Protein AF-A0A7S2IAY6-F1 (afdb_monomer)

Sequence (165 aa):
IPRPEPDPGFLQRWIFGADLNHQFATNADLAFRAALAVGVCALCYYWPPLQWLTSQGWNMQYVVTLFAFTFWKDVGTTMKFVWCSLVGTLVPTGNCLFMFALYPDGVTELNQASATTFACCDFLAFAVFYATLNWPMLMRMFAMYLHSYFTMSFLDPTSTIHFAH

Secondary structure (DSSP, 8-state):
-PPPPPPPPHHHHHTS-TTT-HHHHHHHHHHHHHHHHHHHHHHHHH-GGGHHHHHTT--HHHHHHHHHHH--S-HHHHHHHHHHHHHHHHHHHHHHHHHHHH-TT-S-TTSHHHHHHHHHHHHHHHHHHHHHS---HHHHHHHHHHHHHHHHHHH-TT----S--

Structure (mmCIF, N/CA/C/O backbone):
data_AF-A0A7S2IAY6-F1
#
_entry.id   AF-A0A7S2IAY6-F1
#
loop_
_atom_site.group_PDB
_atom_site.id
_atom_site.type_symbol
_atom_site.label_atom_id
_atom_site.label_alt_id
_atom_site.label_comp_id
_atom_site.label_asym_id
_atom_site.label_entity_id
_atom_site.label_seq_id
_atom_site.pdbx_PDB_ins_code
_atom_site.Cartn_x
_atom_site.Cartn_y
_atom_site.Cartn_z
_atom_site.occupancy
_atom_site.B_iso_or_equiv
_atom_site.auth_seq_id
_atom_site.auth_comp_id
_atom_site.auth_asym_id
_atom_site.auth_atom_id
_atom_site.pdbx_PDB_model_num
ATOM 1 N N . ILE A 1 1 ? 2.857 -6.180 -36.543 1.00 51.78 1 ILE A N 1
ATOM 2 C CA . ILE A 1 1 ? 3.723 -5.025 -36.879 1.00 51.78 1 ILE A CA 1
ATOM 3 C C . ILE A 1 1 ? 4.494 -4.679 -35.610 1.00 51.78 1 ILE A C 1
ATOM 5 O O . ILE A 1 1 ? 3.828 -4.386 -34.621 1.00 51.78 1 ILE A O 1
ATOM 9 N N . PRO A 1 2 ? 5.830 -4.820 -35.570 1.00 50.00 2 PRO A N 1
ATOM 10 C CA . PRO A 1 2 ? 6.610 -4.392 -34.410 1.00 50.00 2 PRO A CA 1
ATOM 11 C C . PRO A 1 2 ? 6.444 -2.878 -34.228 1.00 50.00 2 PRO A C 1
ATOM 13 O O . PRO A 1 2 ? 6.472 -2.134 -35.209 1.00 50.00 2 PRO A O 1
ATOM 16 N N . ARG A 1 3 ? 6.187 -2.423 -32.995 1.00 58.50 3 ARG A N 1
ATOM 17 C CA . ARG A 1 3 ? 6.099 -0.985 -32.702 1.00 58.50 3 ARG A CA 1
ATOM 18 C C . ARG A 1 3 ? 7.474 -0.353 -32.954 1.00 58.50 3 ARG A C 1
ATOM 20 O O . ARG A 1 3 ? 8.457 -0.932 -32.499 1.00 58.50 3 ARG A O 1
ATOM 27 N N . PRO A 1 4 ? 7.556 0.801 -33.637 1.00 56.31 4 PRO A N 1
ATOM 28 C CA . PRO A 1 4 ? 8.806 1.544 -33.715 1.00 56.31 4 PRO A CA 1
ATOM 29 C C . PRO A 1 4 ? 9.231 1.944 -32.298 1.00 56.31 4 PRO A C 1
ATOM 31 O O . PRO A 1 4 ? 8.424 2.486 -31.538 1.00 56.31 4 PRO A O 1
ATOM 34 N N . GLU A 1 5 ? 10.470 1.626 -31.930 1.00 61.47 5 GLU A N 1
ATOM 35 C CA . GLU A 1 5 ? 11.041 2.062 -30.659 1.00 61.47 5 GLU A CA 1
ATOM 36 C C . GLU A 1 5 ? 11.331 3.570 -30.745 1.00 61.47 5 GLU A C 1
ATOM 38 O O . GLU A 1 5 ? 11.941 4.013 -31.719 1.00 61.47 5 GLU A O 1
ATOM 43 N N . PRO A 1 6 ? 10.848 4.382 -29.788 1.00 63.88 6 PRO A N 1
ATOM 44 C CA . PRO A 1 6 ? 11.108 5.815 -29.788 1.00 63.88 6 PRO A CA 1
ATOM 45 C C . PRO A 1 6 ? 12.600 6.082 -29.561 1.00 63.88 6 PRO A C 1
ATOM 47 O O . PRO A 1 6 ? 13.213 5.455 -28.697 1.00 63.88 6 PRO A O 1
ATOM 50 N N . ASP A 1 7 ? 13.166 7.030 -30.311 1.00 68.25 7 ASP A N 1
ATOM 51 C CA . ASP A 1 7 ? 14.565 7.432 -30.159 1.00 68.25 7 ASP A CA 1
ATOM 52 C C . ASP A 1 7 ? 14.862 7.860 -28.708 1.00 68.25 7 ASP A C 1
ATOM 54 O O . ASP A 1 7 ? 14.129 8.688 -28.150 1.00 68.25 7 ASP A O 1
ATOM 58 N N . PRO A 1 8 ? 15.934 7.338 -28.080 1.00 62.50 8 PRO A N 1
ATOM 59 C CA . PRO A 1 8 ? 16.252 7.670 -26.701 1.00 62.50 8 PRO A CA 1
ATOM 60 C C . PRO A 1 8 ? 16.629 9.150 -26.573 1.00 62.50 8 PRO A C 1
ATOM 62 O O . PRO A 1 8 ? 17.445 9.680 -27.333 1.00 62.50 8 PRO A O 1
ATOM 65 N N . GLY A 1 9 ? 16.033 9.817 -25.582 1.00 68.19 9 GLY A N 1
ATOM 66 C CA . GLY A 1 9 ? 16.245 11.242 -25.328 1.00 68.19 9 GLY A CA 1
ATOM 67 C C . GLY A 1 9 ? 17.666 11.577 -24.855 1.00 68.19 9 GLY A C 1
ATOM 68 O O . GLY A 1 9 ? 18.453 10.704 -24.491 1.00 68.19 9 GLY A O 1
ATOM 69 N N . PHE A 1 10 ? 17.992 12.872 -24.799 1.00 68.12 10 PHE A N 1
ATOM 70 C CA . PHE A 1 10 ? 19.327 13.360 -24.416 1.00 68.12 10 PHE A CA 1
ATOM 71 C C . PHE A 1 10 ? 19.798 12.847 -23.040 1.00 68.12 10 PHE A C 1
ATOM 73 O O . PHE A 1 10 ? 20.907 12.329 -22.921 1.00 68.12 10 PHE A O 1
ATOM 80 N N . LEU A 1 11 ? 18.935 12.906 -22.015 1.00 63.69 11 LEU A N 1
ATOM 81 C CA . LEU A 1 11 ? 19.232 12.384 -20.669 1.00 63.69 11 LEU A CA 1
ATOM 82 C C . LEU A 1 11 ? 19.454 10.864 -20.670 1.00 63.69 11 LEU A C 1
ATOM 84 O O . LEU A 1 11 ? 20.315 10.347 -19.962 1.00 63.69 11 LEU A O 1
ATOM 88 N N . GLN A 1 12 ? 18.706 10.155 -21.509 1.00 61.81 12 GLN A N 1
ATOM 89 C CA . GLN A 1 12 ? 18.747 8.704 -21.626 1.00 61.81 12 GLN A CA 1
ATOM 90 C C . GLN A 1 12 ? 20.062 8.223 -22.257 1.00 61.81 12 GLN A C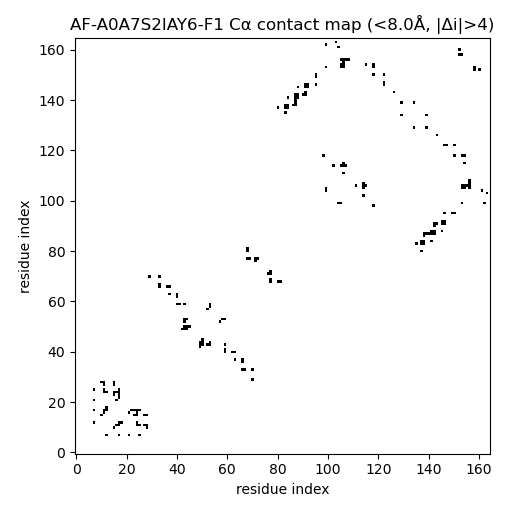 1
ATOM 92 O O . GLN A 1 12 ? 20.632 7.227 -21.811 1.00 61.81 12 GLN A O 1
ATOM 97 N N . ARG A 1 13 ? 20.578 8.963 -23.246 1.00 64.69 13 ARG A N 1
ATOM 98 C CA . ARG A 1 13 ? 21.877 8.694 -23.882 1.00 64.69 13 ARG A CA 1
ATOM 99 C C . ARG A 1 13 ? 23.057 9.065 -22.982 1.00 64.69 13 ARG A C 1
ATOM 101 O O . ARG A 1 13 ? 23.976 8.269 -22.845 1.00 64.69 13 ARG A O 1
ATOM 108 N N . TRP A 1 14 ? 23.024 10.238 -22.347 1.00 64.62 14 TRP A N 1
ATOM 1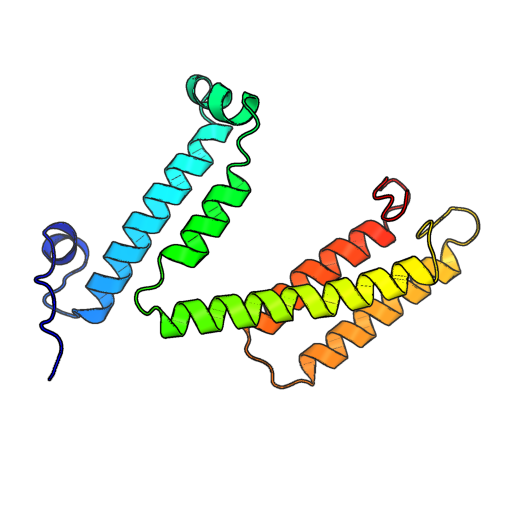09 C CA . TRP A 1 14 ? 24.207 10.787 -21.670 1.00 64.62 14 TRP A CA 1
ATOM 110 C C . TRP A 1 14 ? 24.371 10.339 -20.210 1.00 64.62 14 TRP A C 1
ATOM 112 O O . TRP A 1 14 ? 25.488 10.083 -19.775 1.00 64.62 14 TRP A O 1
ATOM 122 N N . ILE A 1 15 ? 23.275 10.223 -19.448 1.00 69.88 15 ILE A N 1
ATOM 123 C CA . ILE A 1 15 ? 23.323 9.883 -18.012 1.00 69.88 15 ILE A CA 1
ATOM 124 C C . ILE A 1 15 ? 23.098 8.388 -17.783 1.00 69.88 15 ILE A C 1
ATOM 126 O O . ILE A 1 15 ? 23.770 7.782 -16.952 1.00 69.88 15 ILE A O 1
ATOM 130 N N . PHE A 1 16 ? 22.159 7.783 -18.514 1.00 71.19 16 PHE A N 1
ATOM 131 C CA . PHE A 1 16 ? 21.744 6.397 -18.274 1.00 71.19 16 PHE A CA 1
ATOM 132 C C . PHE A 1 16 ? 22.346 5.373 -19.243 1.00 71.19 16 PHE A C 1
ATOM 134 O O . PHE A 1 16 ? 22.042 4.187 -19.125 1.00 71.19 16 PHE A O 1
ATOM 141 N N . GLY A 1 17 ? 23.209 5.806 -20.169 1.00 66.88 17 GLY A N 1
ATOM 142 C CA . GLY A 1 17 ? 23.961 4.910 -21.049 1.00 66.88 17 GLY A CA 1
ATOM 143 C C . GLY A 1 17 ? 23.065 4.041 -21.932 1.00 66.88 17 GLY A C 1
ATOM 144 O O . GLY A 1 17 ? 23.204 2.816 -21.938 1.00 66.88 17 GLY A O 1
ATOM 145 N N . ALA A 1 18 ? 22.142 4.668 -22.673 1.00 61.94 18 ALA A N 1
ATOM 146 C CA . ALA A 1 18 ? 21.222 3.979 -23.589 1.00 61.94 18 ALA A CA 1
ATOM 147 C C . ALA A 1 18 ? 21.915 3.029 -24.581 1.00 61.94 18 ALA A C 1
ATOM 149 O O . ALA A 1 18 ? 21.304 2.041 -24.985 1.00 61.94 18 ALA A O 1
ATOM 150 N N . ASP A 1 19 ? 23.178 3.295 -24.918 1.00 67.12 19 ASP A N 1
ATOM 151 C CA . ASP A 1 19 ? 23.976 2.502 -25.858 1.00 67.12 19 ASP A CA 1
ATOM 152 C C . ASP A 1 19 ? 24.397 1.129 -25.298 1.00 67.12 19 ASP A C 1
ATOM 154 O O . ASP A 1 19 ? 24.692 0.215 -26.064 1.00 67.12 19 ASP A O 1
ATOM 158 N N . LEU A 1 20 ? 24.405 0.957 -23.969 1.00 70.69 20 LEU A N 1
ATOM 159 C CA . LEU A 1 20 ? 24.751 -0.310 -23.309 1.00 70.69 20 LEU A CA 1
ATOM 160 C C . LEU A 1 20 ? 23.512 -1.156 -22.998 1.00 70.69 20 LEU A C 1
ATOM 162 O O . LEU A 1 20 ? 23.546 -2.379 -23.131 1.00 70.69 20 LEU A O 1
ATOM 166 N N . ASN A 1 21 ? 22.416 -0.525 -22.560 1.00 74.81 21 ASN A N 1
ATOM 167 C CA . ASN A 1 21 ? 21.161 -1.221 -22.282 1.00 74.81 21 ASN A CA 1
ATOM 168 C C . ASN A 1 21 ? 19.945 -0.292 -22.436 1.00 74.81 21 ASN A C 1
ATOM 170 O O . ASN A 1 21 ? 19.591 0.473 -21.532 1.00 74.81 21 ASN A O 1
ATOM 174 N N . HIS A 1 22 ? 19.259 -0.417 -23.573 1.00 71.69 22 HIS A N 1
ATOM 175 C CA . HIS A 1 22 ? 18.114 0.423 -23.923 1.00 71.69 22 HIS A CA 1
ATOM 176 C C . HIS A 1 22 ? 16.935 0.277 -22.941 1.00 71.69 22 HIS A C 1
ATOM 178 O O . HIS A 1 22 ? 16.313 1.271 -22.547 1.00 71.69 22 HIS A O 1
ATOM 184 N N . GLN A 1 23 ? 16.654 -0.945 -22.467 1.00 73.06 23 GLN A N 1
ATOM 185 C CA . GLN A 1 23 ? 15.567 -1.186 -21.509 1.00 73.06 23 GLN A CA 1
ATOM 186 C C . GLN A 1 23 ? 15.842 -0.511 -20.163 1.00 73.06 23 GLN A C 1
ATOM 188 O O . GLN A 1 23 ? 14.952 0.135 -19.601 1.00 73.06 23 GLN A O 1
ATOM 193 N N . PHE A 1 24 ? 17.080 -0.613 -19.671 1.00 75.25 24 PHE A N 1
ATOM 194 C CA . PHE A 1 24 ? 17.490 0.038 -18.429 1.00 75.25 24 PHE A CA 1
ATOM 195 C C . PHE A 1 24 ? 17.384 1.557 -18.541 1.00 75.25 24 PHE A C 1
ATOM 197 O O . PHE A 1 24 ? 16.720 2.178 -17.712 1.00 75.25 24 PHE A O 1
ATOM 204 N N . ALA A 1 25 ? 17.949 2.147 -19.596 1.00 74.56 25 ALA A N 1
ATOM 205 C CA . ALA A 1 25 ? 17.947 3.594 -19.764 1.00 74.56 25 ALA A CA 1
ATOM 206 C C . ALA A 1 25 ? 16.522 4.159 -19.858 1.00 74.56 25 ALA A C 1
ATOM 208 O O . ALA A 1 25 ? 16.210 5.182 -19.248 1.00 74.56 25 ALA A O 1
ATOM 209 N N . THR A 1 26 ? 15.616 3.446 -20.535 1.00 74.12 26 THR A N 1
ATOM 210 C CA . THR A 1 26 ? 14.208 3.857 -20.606 1.00 74.12 26 THR A CA 1
ATOM 211 C C . THR A 1 26 ? 13.527 3.755 -19.238 1.00 74.12 26 THR A C 1
ATOM 213 O O . THR A 1 26 ? 12.623 4.530 -18.931 1.00 74.12 26 THR A O 1
ATOM 216 N N . ASN A 1 27 ? 13.831 2.733 -18.431 1.00 73.94 27 ASN A N 1
ATOM 217 C CA . ASN A 1 27 ? 13.242 2.567 -17.092 1.00 73.94 27 ASN A CA 1
ATOM 218 C C . ASN A 1 27 ? 13.785 3.614 -16.110 1.00 73.94 27 ASN A C 1
ATOM 220 O O . ASN A 1 27 ? 13.023 4.139 -15.302 1.00 73.94 27 ASN A O 1
ATOM 224 N N . ALA A 1 28 ? 15.069 3.951 -16.225 1.00 76.19 28 ALA A N 1
ATOM 225 C CA . ALA A 1 28 ? 15.727 4.954 -15.404 1.00 76.19 28 ALA A CA 1
ATOM 226 C C . ALA A 1 28 ? 15.223 6.376 -15.701 1.00 76.19 28 ALA A C 1
ATOM 228 O O . ALA A 1 28 ? 14.915 7.107 -14.762 1.00 76.19 28 ALA A O 1
ATOM 229 N N . ASP A 1 29 ? 15.037 6.747 -16.976 1.00 79.38 29 ASP A N 1
ATOM 230 C CA . ASP A 1 29 ? 14.454 8.050 -17.344 1.00 79.38 29 ASP A CA 1
ATOM 231 C C . ASP A 1 29 ? 13.023 8.202 -16.805 1.00 79.38 29 ASP A C 1
ATOM 233 O O . ASP A 1 29 ? 12.670 9.224 -16.216 1.00 79.38 29 ASP A O 1
ATOM 237 N N . LEU A 1 30 ? 12.207 7.150 -16.924 1.00 75.88 30 LEU A N 1
ATOM 238 C CA . LEU A 1 30 ? 10.851 7.141 -16.377 1.00 75.88 30 LEU A CA 1
ATOM 239 C C . LEU A 1 30 ? 10.853 7.287 -14.846 1.00 75.88 30 LEU A C 1
ATOM 241 O O . LEU A 1 30 ? 10.110 8.108 -14.308 1.00 75.88 30 LEU A O 1
ATOM 245 N N . ALA A 1 31 ? 11.694 6.516 -14.152 1.00 78.50 31 ALA A N 1
ATOM 246 C CA . ALA A 1 31 ? 11.818 6.583 -12.699 1.00 78.50 31 ALA A CA 1
ATOM 247 C C . ALA A 1 31 ? 12.305 7.963 -12.235 1.00 78.50 31 ALA A C 1
ATOM 249 O O . ALA A 1 31 ? 11.800 8.489 -11.248 1.00 78.50 31 ALA A O 1
ATOM 250 N N . PHE A 1 32 ? 13.231 8.580 -12.971 1.00 81.94 32 PHE A N 1
ATOM 251 C CA . PHE A 1 32 ? 13.728 9.920 -12.678 1.00 81.94 32 PHE A CA 1
ATOM 252 C C . PHE A 1 32 ? 12.637 10.988 -12.836 1.00 81.94 32 PHE A C 1
ATOM 254 O O . PHE A 1 32 ? 12.460 11.822 -11.949 1.00 81.94 32 PHE A O 1
ATOM 261 N N . ARG A 1 33 ? 11.839 10.933 -13.911 1.00 81.75 33 ARG A N 1
ATOM 262 C CA . ARG A 1 33 ? 10.691 11.842 -14.094 1.00 81.75 33 ARG A CA 1
ATOM 263 C C . ARG A 1 33 ? 9.638 11.664 -13.002 1.00 81.75 33 ARG A C 1
ATOM 265 O O . ARG A 1 33 ? 9.124 12.657 -12.491 1.00 81.75 33 ARG A O 1
ATOM 272 N N . ALA A 1 34 ? 9.351 10.420 -12.619 1.00 78.50 34 ALA A N 1
ATOM 273 C CA . ALA A 1 34 ? 8.442 10.127 -11.518 1.00 78.50 34 ALA A CA 1
ATOM 274 C C . ALA A 1 34 ? 8.986 10.667 -10.184 1.00 78.50 34 ALA A C 1
ATOM 276 O O . ALA A 1 34 ? 8.256 11.322 -9.444 1.00 78.50 34 ALA A O 1
ATOM 277 N N . ALA A 1 35 ? 10.278 10.470 -9.906 1.00 80.88 35 ALA A N 1
ATOM 278 C CA . ALA A 1 35 ? 10.932 10.980 -8.704 1.00 80.88 35 ALA A CA 1
ATOM 279 C C . ALA A 1 35 ? 10.914 12.515 -8.639 1.00 80.88 35 ALA A C 1
ATOM 281 O O . ALA A 1 35 ? 10.659 13.071 -7.574 1.00 80.88 35 ALA A O 1
ATOM 282 N N . LEU A 1 36 ? 11.113 13.205 -9.768 1.00 84.38 36 LEU A N 1
ATOM 283 C CA . LEU A 1 36 ? 10.984 14.662 -9.833 1.00 84.38 36 LEU A CA 1
ATOM 284 C C . LEU A 1 36 ? 9.547 15.123 -9.565 1.00 84.38 36 LEU A C 1
ATOM 286 O O . LEU A 1 36 ? 9.349 16.031 -8.762 1.00 84.38 36 LEU A O 1
ATOM 290 N N . ALA A 1 37 ? 8.546 14.489 -10.182 1.00 81.62 37 ALA A N 1
ATOM 291 C CA . ALA A 1 37 ? 7.141 14.837 -9.962 1.00 81.62 37 ALA A CA 1
ATOM 292 C C . ALA A 1 37 ? 6.737 14.659 -8.488 1.00 81.62 37 ALA A C 1
ATOM 294 O O . ALA A 1 37 ? 6.174 15.569 -7.880 1.00 81.62 37 ALA A O 1
ATOM 295 N N . VAL A 1 38 ? 7.099 13.522 -7.884 1.00 81.81 38 VAL A N 1
ATOM 296 C CA . VAL A 1 38 ? 6.831 13.242 -6.464 1.00 81.81 38 VAL A CA 1
ATOM 297 C C . VAL A 1 38 ? 7.637 14.168 -5.550 1.00 81.81 38 VAL A C 1
ATOM 299 O O . VAL A 1 38 ? 7.106 14.647 -4.549 1.00 81.81 38 VAL A O 1
ATOM 302 N N . GLY A 1 39 ? 8.886 14.475 -5.902 1.00 82.50 39 GLY A N 1
ATOM 303 C CA . GLY A 1 39 ? 9.735 15.413 -5.168 1.00 82.50 39 GLY A CA 1
ATOM 304 C C . GLY A 1 39 ? 9.149 16.825 -5.119 1.00 82.50 39 GLY A C 1
ATOM 305 O O . GLY A 1 39 ? 9.152 17.448 -4.060 1.00 82.50 39 GLY A O 1
ATOM 306 N N . VAL A 1 40 ? 8.569 17.307 -6.224 1.00 82.94 40 VAL A N 1
ATOM 307 C CA . VAL A 1 40 ? 7.857 18.597 -6.265 1.00 82.94 40 VAL A CA 1
ATOM 308 C C . VAL A 1 40 ? 6.604 18.564 -5.384 1.00 82.94 40 VAL A C 1
ATOM 310 O O . VAL A 1 40 ? 6.376 19.500 -4.621 1.00 82.94 40 VAL A O 1
ATOM 313 N N . CYS A 1 41 ? 5.828 17.476 -5.411 1.00 80.44 41 CYS A N 1
ATOM 314 C CA . CYS A 1 41 ? 4.677 17.321 -4.515 1.00 80.44 41 CYS A CA 1
ATOM 315 C C . CYS A 1 41 ? 5.085 17.285 -3.031 1.00 80.44 41 CYS A C 1
ATOM 317 O O . CYS A 1 41 ? 4.389 17.854 -2.191 1.00 80.44 41 CYS A O 1
ATOM 319 N N . ALA A 1 42 ? 6.213 16.652 -2.697 1.00 79.56 42 ALA A N 1
ATOM 320 C CA . ALA A 1 42 ? 6.745 16.618 -1.335 1.00 79.56 42 ALA A CA 1
ATOM 321 C C . ALA A 1 42 ? 7.268 17.994 -0.881 1.00 79.56 42 ALA A C 1
ATOM 323 O O . ALA A 1 42 ? 7.069 18.385 0.270 1.00 79.56 42 ALA A O 1
ATOM 324 N N . LEU A 1 43 ? 7.879 18.761 -1.790 1.00 83.50 43 LEU A N 1
ATOM 325 C CA . LEU A 1 43 ? 8.348 20.129 -1.541 1.00 83.50 43 LEU A CA 1
ATOM 326 C C . LEU A 1 43 ? 7.226 21.069 -1.076 1.00 83.50 43 LEU A C 1
ATOM 328 O O . LEU A 1 43 ? 7.495 21.960 -0.272 1.00 83.50 43 LEU A O 1
ATOM 332 N N . CYS A 1 44 ? 5.976 20.839 -1.494 1.00 80.38 44 CYS A N 1
ATOM 333 C CA . CYS A 1 44 ? 4.819 21.620 -1.044 1.00 80.38 44 CYS A CA 1
ATOM 334 C C . CYS A 1 44 ? 4.597 21.585 0.480 1.00 80.38 44 CYS A C 1
ATOM 336 O O . CYS A 1 44 ? 4.004 22.517 1.018 1.00 80.38 44 CYS A O 1
ATOM 338 N N . TYR A 1 45 ? 5.080 20.553 1.182 1.00 77.12 45 TYR A N 1
ATOM 339 C CA . TYR A 1 45 ? 4.973 20.465 2.644 1.00 77.12 45 TYR A CA 1
ATOM 340 C C . TYR A 1 45 ? 6.086 21.225 3.371 1.00 77.12 45 TYR A C 1
ATOM 342 O O . TYR A 1 45 ? 5.840 21.853 4.401 1.00 77.12 45 TYR A O 1
ATOM 350 N N . TYR A 1 46 ? 7.308 21.182 2.838 1.00 80.06 46 TYR A N 1
ATOM 351 C CA . TYR A 1 46 ? 8.491 21.726 3.510 1.00 80.06 46 TYR A CA 1
ATOM 352 C C . TYR A 1 46 ? 8.781 23.184 3.152 1.00 80.06 46 TYR A C 1
ATOM 354 O O . TYR A 1 46 ? 9.429 23.884 3.928 1.00 80.06 46 TYR A O 1
ATOM 362 N N . TRP A 1 47 ? 8.325 23.650 1.989 1.00 83.38 47 TRP A N 1
ATOM 363 C CA . TRP A 1 47 ? 8.673 24.966 1.470 1.00 83.38 47 TRP A CA 1
ATOM 364 C C . TRP A 1 47 ? 7.571 26.006 1.787 1.00 83.38 47 TRP A C 1
ATOM 366 O O . TRP A 1 47 ? 6.481 25.918 1.216 1.00 83.38 47 TRP A O 1
ATOM 376 N N . PRO A 1 48 ? 7.827 27.036 2.627 1.00 78.50 48 PRO A N 1
ATOM 377 C CA . PRO A 1 48 ? 6.787 27.933 3.153 1.00 78.50 48 PRO A CA 1
ATOM 378 C C . PRO A 1 48 ? 5.911 28.631 2.094 1.00 78.50 48 PRO A C 1
ATOM 380 O O . PRO A 1 48 ? 4.690 28.585 2.215 1.00 78.50 48 PRO A O 1
ATOM 383 N N . PRO A 1 49 ? 6.452 29.212 1.003 1.00 80.81 49 PRO A N 1
ATOM 384 C CA . PRO A 1 49 ? 5.611 29.814 -0.032 1.00 80.81 49 PRO A CA 1
ATOM 385 C C . PRO A 1 49 ? 4.864 28.820 -0.932 1.00 80.81 49 PRO A C 1
ATOM 387 O O . PRO A 1 49 ? 4.110 29.280 -1.779 1.00 80.81 49 PRO A O 1
ATOM 390 N N . LEU A 1 50 ? 5.025 27.499 -0.781 1.00 75.69 50 LEU A N 1
ATOM 391 C CA . LEU A 1 50 ? 4.178 26.501 -1.459 1.00 75.69 50 LEU A CA 1
ATOM 392 C C . LEU A 1 50 ? 3.119 25.885 -0.532 1.00 75.69 50 LEU A C 1
ATOM 394 O O . LEU A 1 50 ? 2.192 25.240 -1.019 1.00 75.69 50 LEU A O 1
ATOM 398 N N . GLN A 1 51 ? 3.180 26.139 0.778 1.00 75.62 51 GLN A N 1
ATOM 399 C CA . GLN A 1 51 ? 2.207 25.606 1.740 1.00 75.62 51 GLN A CA 1
ATOM 400 C C . GLN A 1 51 ? 0.782 26.134 1.513 1.00 75.62 51 GLN A C 1
ATOM 402 O O . GLN A 1 51 ? -0.187 25.512 1.951 1.00 75.62 51 GLN A O 1
ATOM 407 N N . TRP A 1 52 ? 0.620 27.229 0.765 1.00 80.50 52 TRP A N 1
ATOM 408 C CA . TRP A 1 52 ? -0.704 27.709 0.371 1.00 80.50 52 TRP A CA 1
ATOM 409 C C . TRP A 1 52 ? -1.472 26.695 -0.500 1.00 80.50 52 TRP A C 1
ATOM 411 O O . TRP A 1 52 ? -2.696 26.633 -0.426 1.00 80.50 52 TRP A O 1
ATOM 421 N N . LEU A 1 53 ? -0.776 25.853 -1.281 1.00 71.88 53 LEU A N 1
ATOM 422 C CA . LEU A 1 53 ? -1.417 24.776 -2.046 1.00 71.88 53 LEU A CA 1
ATOM 423 C C . LEU A 1 53 ? -2.033 23.737 -1.102 1.00 71.88 53 LEU A C 1
ATOM 425 O O . LEU A 1 53 ? -3.148 23.275 -1.322 1.00 71.88 53 LEU A O 1
ATOM 429 N N . THR A 1 54 ? -1.326 23.399 -0.021 1.00 70.31 54 THR A N 1
ATOM 430 C CA . THR A 1 54 ? -1.847 22.474 0.992 1.00 70.31 54 THR A CA 1
ATOM 431 C C . THR A 1 54 ? -2.975 23.096 1.819 1.00 70.31 54 THR A C 1
ATOM 433 O O . THR A 1 54 ? -3.923 22.395 2.166 1.00 70.31 54 THR A O 1
ATOM 436 N N . SER A 1 55 ? -2.944 24.411 2.074 1.00 70.06 55 SER A N 1
ATOM 437 C CA . SER A 1 55 ? -4.009 25.100 2.819 1.00 70.06 55 SER A CA 1
ATOM 438 C C . SER A 1 55 ? -5.295 25.306 2.009 1.00 70.06 55 SER A C 1
ATOM 440 O O . SER A 1 55 ? -6.364 25.441 2.595 1.00 70.06 55 SER A O 1
ATOM 442 N N . GLN A 1 56 ? -5.225 25.247 0.675 1.00 77.62 56 GLN A N 1
ATOM 443 C CA . GLN A 1 56 ? -6.387 25.223 -0.229 1.00 77.62 56 GLN A CA 1
ATOM 444 C C . GLN A 1 56 ? -7.126 23.867 -0.239 1.00 77.62 56 GLN A C 1
ATOM 446 O O . GLN A 1 56 ? -8.076 23.692 -0.999 1.00 77.62 56 GLN A O 1
ATOM 451 N N . GLY A 1 57 ? -6.700 22.890 0.572 1.00 68.50 57 GLY A N 1
ATOM 452 C CA . GLY A 1 57 ? -7.339 21.573 0.671 1.00 68.50 57 GLY A CA 1
ATOM 453 C C . GLY A 1 57 ? -6.847 20.550 -0.355 1.00 68.50 57 GLY A C 1
ATOM 454 O O . GLY A 1 57 ? -7.439 19.479 -0.488 1.00 68.50 57 GLY A O 1
ATOM 455 N N . TRP A 1 58 ? -5.761 20.836 -1.079 1.00 70.38 58 TRP A N 1
ATOM 456 C CA . TRP A 1 58 ? -5.182 19.870 -2.010 1.00 70.38 58 TRP A CA 1
ATOM 457 C C . TRP A 1 58 ? -4.396 18.808 -1.243 1.00 70.38 58 TRP A C 1
ATOM 459 O O . TRP A 1 58 ? -3.327 19.074 -0.688 1.00 70.38 58 TRP A O 1
ATOM 469 N N . ASN A 1 59 ? -4.912 17.578 -1.241 1.00 74.50 59 ASN A N 1
ATOM 470 C CA . ASN A 1 59 ? -4.227 16.447 -0.632 1.00 74.50 59 ASN A CA 1
ATOM 471 C C . ASN A 1 59 ? -3.109 15.934 -1.556 1.00 74.50 59 ASN A C 1
ATOM 473 O O . ASN A 1 59 ? -3.327 15.073 -2.410 1.00 74.50 59 ASN A O 1
ATOM 477 N N . MET A 1 60 ? -1.893 16.455 -1.373 1.00 74.06 60 MET A N 1
ATOM 478 C CA . MET A 1 60 ? -0.723 16.076 -2.176 1.00 74.06 60 MET A CA 1
ATOM 479 C C . MET A 1 60 ? -0.363 14.590 -2.057 1.00 74.06 60 MET A C 1
ATOM 481 O O . MET A 1 60 ? 0.195 14.033 -2.999 1.00 74.06 60 MET A O 1
ATOM 485 N N . GLN A 1 61 ? -0.734 13.913 -0.964 1.00 71.50 61 GLN A N 1
ATOM 486 C CA . GLN A 1 61 ? -0.541 12.462 -0.834 1.00 71.50 61 GLN A CA 1
ATOM 487 C C . GLN A 1 61 ? -1.367 11.693 -1.875 1.00 71.50 61 GLN A C 1
ATOM 489 O O . GLN A 1 61 ? -0.878 10.732 -2.466 1.00 71.50 61 GLN A O 1
ATOM 494 N N . TYR A 1 62 ? -2.589 12.154 -2.157 1.00 70.25 62 TYR A N 1
ATOM 495 C CA . TYR A 1 62 ? -3.451 11.569 -3.186 1.00 70.25 62 TYR A CA 1
ATOM 496 C C . TYR A 1 62 ? -2.929 11.838 -4.608 1.00 70.25 62 TYR A C 1
ATOM 498 O O . TYR A 1 62 ? -3.028 11.000 -5.501 1.00 70.25 62 TYR A O 1
ATOM 506 N N . VAL A 1 63 ? -2.310 12.999 -4.823 1.00 73.00 63 VAL A N 1
ATOM 507 C CA . VAL A 1 63 ? -1.674 13.331 -6.108 1.00 73.00 63 VAL A CA 1
ATOM 508 C C . VAL A 1 63 ? -0.472 12.415 -6.370 1.00 73.00 63 VAL A C 1
ATOM 510 O O . VAL A 1 63 ? -0.302 11.908 -7.478 1.00 73.00 63 VAL A O 1
ATOM 513 N N . VAL A 1 64 ? 0.335 12.138 -5.342 1.00 75.62 64 VAL A N 1
ATOM 514 C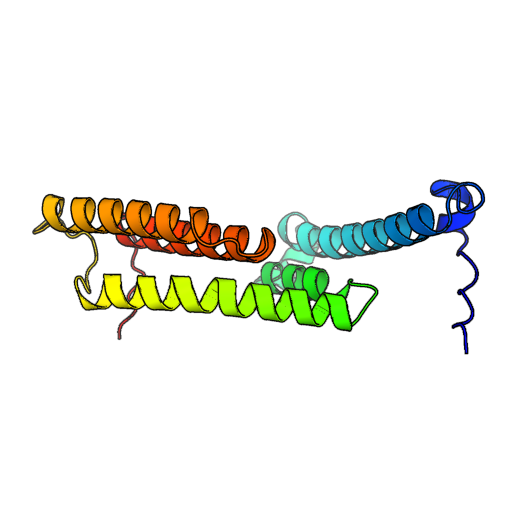 CA . VAL A 1 64 ? 1.486 11.226 -5.440 1.00 75.62 64 VAL A CA 1
ATOM 515 C C . VAL A 1 64 ? 1.051 9.795 -5.765 1.00 75.62 64 VAL A C 1
ATOM 517 O O . VAL A 1 64 ? 1.687 9.142 -6.595 1.00 75.62 64 VAL A O 1
ATOM 520 N N . THR A 1 65 ? -0.042 9.304 -5.175 1.00 68.56 65 THR A N 1
ATOM 521 C CA . THR A 1 65 ? -0.557 7.966 -5.506 1.00 68.56 65 THR A CA 1
ATOM 522 C C . THR A 1 65 ? -1.084 7.901 -6.939 1.00 68.56 65 THR A C 1
ATOM 524 O O . THR A 1 65 ? -0.767 6.947 -7.649 1.00 68.56 65 THR A O 1
ATOM 527 N N . LEU A 1 66 ? -1.791 8.930 -7.420 1.00 70.38 66 LEU A N 1
ATOM 528 C CA . LEU A 1 66 ? -2.194 9.034 -8.830 1.00 70.38 66 LEU A CA 1
ATOM 529 C C . LEU A 1 66 ? -0.993 9.012 -9.785 1.00 70.38 66 LEU A C 1
ATOM 531 O O . LEU A 1 66 ? -1.018 8.305 -10.796 1.00 70.38 66 LEU A O 1
ATOM 535 N N . PHE A 1 67 ? 0.080 9.731 -9.458 1.00 73.38 67 PHE A N 1
ATOM 536 C CA . PHE A 1 67 ? 1.322 9.671 -10.227 1.00 73.38 67 PHE A CA 1
ATOM 537 C C . PHE A 1 67 ? 1.910 8.253 -10.239 1.00 73.38 67 PHE A C 1
ATOM 539 O O . PHE A 1 67 ? 2.208 7.717 -11.306 1.00 73.38 67 PHE A O 1
ATOM 546 N N . ALA A 1 68 ? 1.992 7.588 -9.085 1.00 68.25 68 ALA A N 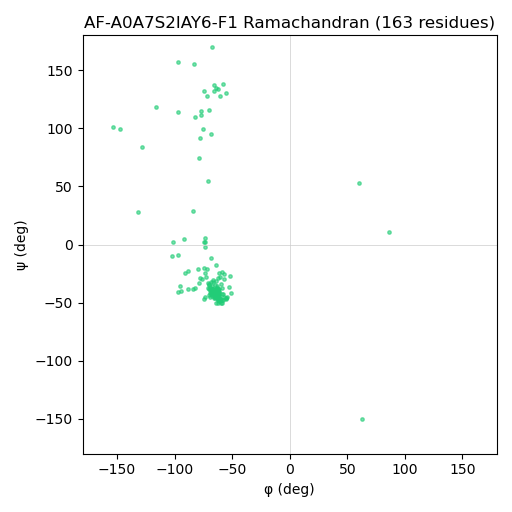1
ATOM 547 C CA . ALA A 1 68 ? 2.501 6.218 -8.997 1.00 68.25 68 ALA A CA 1
ATOM 548 C C . ALA A 1 68 ? 1.690 5.208 -9.839 1.00 68.25 68 ALA A C 1
ATOM 550 O O . ALA A 1 68 ? 2.266 4.275 -10.403 1.00 68.25 68 ALA A O 1
ATOM 551 N N . PHE A 1 69 ? 0.373 5.400 -9.974 1.00 63.44 69 PHE A N 1
ATOM 552 C CA . PHE A 1 69 ? -0.465 4.564 -10.841 1.00 63.44 69 PHE A CA 1
ATOM 553 C C . PHE A 1 69 ? -0.341 4.912 -12.330 1.00 63.44 69 PHE A C 1
ATOM 555 O O . PHE A 1 69 ? -0.498 4.031 -13.170 1.00 63.44 69 PHE A O 1
ATOM 562 N N . THR A 1 70 ? -0.041 6.161 -12.684 1.00 67.19 70 THR A N 1
ATOM 563 C CA . THR A 1 70 ? -0.030 6.619 -14.087 1.00 67.19 70 THR A CA 1
ATOM 564 C C . THR A 1 70 ? 1.310 6.430 -14.800 1.00 67.19 70 THR A C 1
ATOM 566 O O . THR A 1 70 ? 1.318 6.300 -16.021 1.00 67.19 70 THR A O 1
ATOM 569 N N . PHE A 1 71 ? 2.436 6.340 -14.083 1.00 66.62 71 PHE A N 1
ATOM 570 C CA . PHE A 1 71 ? 3.773 6.237 -14.696 1.00 66.62 71 PHE A CA 1
ATOM 571 C C . PHE A 1 71 ? 4.120 4.872 -15.329 1.00 66.62 71 PHE A C 1
ATOM 573 O O . PHE A 1 71 ? 5.219 4.704 -15.850 1.00 66.62 71 PHE A O 1
ATOM 580 N N . TRP A 1 72 ? 3.225 3.885 -15.336 1.00 62.91 72 TRP A N 1
ATOM 581 C CA . TRP A 1 72 ? 3.508 2.575 -15.934 1.00 62.91 72 TRP A CA 1
ATOM 582 C C . TRP A 1 72 ? 3.485 2.617 -17.471 1.00 62.91 72 TRP A C 1
ATOM 584 O O . TRP A 1 72 ? 2.546 3.121 -18.081 1.00 62.91 72 TRP A O 1
ATOM 594 N N . LYS A 1 73 ? 4.520 2.046 -18.105 1.00 60.28 73 LYS A N 1
ATOM 595 C CA . LYS A 1 73 ? 4.712 2.072 -19.572 1.00 60.28 73 LYS A CA 1
ATOM 596 C C . LYS A 1 73 ? 3.661 1.293 -20.353 1.00 60.28 73 LYS A C 1
ATOM 598 O O . LYS A 1 73 ? 3.361 1.648 -21.489 1.00 60.28 73 LYS A O 1
ATOM 603 N N . ASP A 1 74 ? 3.120 0.241 -19.747 1.00 67.94 74 ASP A N 1
ATOM 604 C CA . ASP A 1 74 ? 2.150 -0.643 -20.377 1.00 67.94 74 ASP A CA 1
ATOM 605 C C . ASP A 1 74 ? 0.810 -0.578 -19.658 1.00 67.94 74 ASP A C 1
ATOM 607 O O . ASP A 1 74 ? 0.691 -1.026 -18.518 1.00 67.94 74 ASP A O 1
ATOM 611 N N . VAL A 1 75 ? -0.226 -0.143 -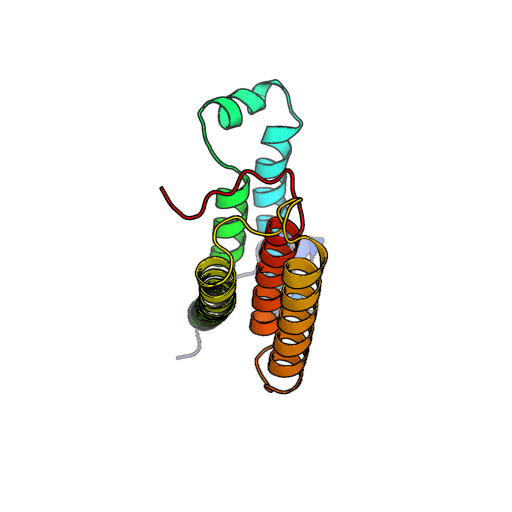20.379 1.00 66.25 75 VAL A N 1
ATOM 612 C CA . VAL A 1 75 ? -1.616 -0.083 -19.892 1.00 66.25 75 VAL A CA 1
ATOM 613 C C . VAL A 1 75 ? -2.073 -1.430 -19.320 1.00 66.25 75 VAL A C 1
ATOM 615 O O . VAL A 1 75 ? -2.769 -1.468 -18.311 1.00 66.25 75 VAL A O 1
ATOM 618 N N . GLY A 1 76 ? -1.643 -2.547 -19.919 1.00 67.44 76 GLY A N 1
ATOM 619 C CA . GLY A 1 76 ? -1.960 -3.889 -19.420 1.00 67.44 76 GLY A CA 1
ATOM 620 C C . GLY A 1 76 ? -1.333 -4.187 -18.056 1.00 67.44 76 GLY A C 1
ATOM 621 O O . GLY A 1 76 ? -1.983 -4.776 -17.192 1.00 67.44 76 GLY A O 1
ATOM 622 N N . THR A 1 77 ? -0.097 -3.733 -17.823 1.00 70.25 77 THR A N 1
ATOM 623 C CA . THR A 1 77 ? 0.528 -3.839 -16.498 1.00 70.25 77 THR A CA 1
ATOM 624 C C . THR A 1 77 ? -0.161 -2.917 -15.504 1.00 70.25 77 THR A C 1
ATOM 626 O O . THR A 1 77 ? -0.542 -3.388 -14.436 1.00 70.25 77 THR A O 1
ATOM 629 N N . THR A 1 78 ? -0.444 -1.667 -15.883 1.00 71.00 78 THR A N 1
ATOM 630 C CA . THR A 1 78 ? -1.177 -0.702 -15.054 1.00 71.00 78 THR A CA 1
ATOM 631 C C . THR A 1 78 ? -2.526 -1.251 -14.614 1.00 71.00 78 THR A C 1
ATOM 633 O O . THR A 1 78 ? -2.854 -1.215 -13.434 1.00 71.00 78 THR A O 1
ATOM 636 N N . MET A 1 79 ? -3.290 -1.833 -15.540 1.00 73.94 79 MET A N 1
ATOM 637 C CA . MET A 1 79 ? -4.601 -2.404 -15.243 1.00 73.94 79 MET A CA 1
ATOM 638 C C . MET A 1 79 ? -4.495 -3.591 -14.283 1.00 73.94 79 MET A C 1
ATOM 640 O O . MET A 1 79 ? -5.291 -3.706 -13.353 1.00 73.94 79 MET A O 1
ATOM 644 N N . LYS A 1 80 ? -3.476 -4.446 -14.444 1.00 78.19 80 LYS A N 1
ATOM 645 C CA . LYS A 1 80 ? -3.195 -5.522 -13.486 1.00 78.19 80 LYS A CA 1
ATOM 646 C C . LYS A 1 80 ? -2.839 -4.966 -12.103 1.00 78.19 80 LYS A C 1
ATOM 648 O O . LYS A 1 80 ? -3.316 -5.501 -11.109 1.00 78.19 80 LYS A O 1
ATOM 653 N N . PHE A 1 81 ? -2.050 -3.894 -12.028 1.00 74.50 81 PHE A N 1
ATOM 654 C CA . PHE A 1 81 ? -1.727 -3.213 -10.770 1.00 74.50 81 PHE A CA 1
ATOM 655 C C . PHE A 1 81 ? -2.966 -2.627 -10.096 1.00 74.50 81 PHE A C 1
ATOM 657 O O . PHE A 1 81 ? -3.147 -2.844 -8.902 1.00 74.50 81 PHE A O 1
ATOM 664 N N . VAL A 1 82 ? -3.825 -1.943 -10.854 1.00 76.75 82 VAL A N 1
ATOM 665 C CA . VAL A 1 82 ? -5.087 -1.372 -10.358 1.00 76.75 82 VAL A CA 1
ATOM 666 C C . VAL A 1 82 ? -6.033 -2.473 -9.883 1.00 76.75 82 VAL A C 1
ATOM 668 O O . VAL A 1 82 ? -6.659 -2.346 -8.838 1.00 76.75 82 VAL A O 1
ATOM 671 N N . TRP A 1 83 ? -6.113 -3.590 -10.604 1.00 79.00 83 TRP A N 1
ATOM 672 C CA . TRP A 1 83 ? -6.921 -4.727 -10.173 1.00 79.00 83 TRP A CA 1
ATOM 673 C C . TRP A 1 83 ? -6.378 -5.354 -8.884 1.00 79.00 83 TRP A C 1
ATOM 675 O O . TRP A 1 83 ? -7.126 -5.600 -7.940 1.00 79.00 83 TRP A O 1
ATOM 685 N N . CYS A 1 84 ? -5.062 -5.573 -8.813 1.00 81.12 84 CYS A N 1
ATOM 686 C CA . CYS A 1 84 ? -4.415 -6.091 -7.612 1.00 81.12 84 CYS A CA 1
ATOM 687 C C . CYS A 1 84 ? -4.553 -5.140 -6.418 1.00 81.12 84 CYS A C 1
ATOM 689 O O . CYS A 1 84 ? -4.725 -5.627 -5.302 1.00 81.12 84 CYS A O 1
ATOM 691 N N . SER A 1 85 ? -4.489 -3.821 -6.628 1.00 75.56 85 SER A N 1
ATOM 692 C CA . SER A 1 85 ? -4.692 -2.850 -5.554 1.00 75.56 85 SER A CA 1
ATOM 693 C C . SER A 1 85 ? -6.146 -2.829 -5.104 1.00 75.56 85 SER A C 1
ATOM 695 O O . SER A 1 85 ? -6.371 -2.896 -3.906 1.00 75.56 85 SER A O 1
ATOM 697 N N . LEU A 1 86 ? -7.114 -2.848 -6.027 1.00 81.50 86 LEU A N 1
ATOM 698 C CA . LEU A 1 86 ? -8.549 -2.848 -5.724 1.00 81.50 86 LEU A CA 1
ATOM 699 C C . LEU A 1 86 ? -8.968 -4.080 -4.917 1.00 81.50 86 LEU A C 1
ATOM 701 O O . LEU A 1 86 ? -9.621 -3.953 -3.885 1.00 81.50 86 LEU A O 1
ATOM 705 N N . VAL A 1 87 ? -8.570 -5.282 -5.338 1.00 84.19 87 VAL A N 1
ATOM 706 C CA . VAL A 1 87 ? -8.877 -6.488 -4.550 1.00 84.19 87 VAL A CA 1
ATOM 707 C C . VAL A 1 87 ? -8.062 -6.501 -3.250 1.00 84.19 87 VAL A C 1
ATOM 709 O O . VAL A 1 87 ? -8.566 -6.909 -2.204 1.00 84.19 87 VAL A O 1
ATOM 712 N N . GLY A 1 88 ? -6.826 -5.997 -3.300 1.00 77.50 88 GLY A N 1
ATOM 713 C CA . GLY A 1 88 ? -5.971 -5.804 -2.134 1.00 77.50 88 GLY A CA 1
ATOM 714 C C . GLY A 1 88 ? -6.557 -4.859 -1.084 1.00 77.50 88 GLY A C 1
ATOM 715 O O . GLY A 1 88 ? -6.260 -5.054 0.083 1.00 77.50 88 GLY A O 1
ATOM 716 N N . THR A 1 89 ? -7.406 -3.891 -1.446 1.00 80.75 89 THR A N 1
ATOM 717 C CA . THR A 1 89 ? -8.098 -2.992 -0.502 1.00 80.75 89 THR A CA 1
ATOM 718 C C . THR A 1 89 ? -9.498 -3.466 -0.128 1.00 80.75 89 THR A C 1
ATOM 720 O O . THR A 1 89 ? -9.893 -3.295 1.024 1.00 80.75 89 THR A O 1
ATOM 723 N N . LEU A 1 90 ? -10.258 -4.082 -1.038 1.00 84.56 90 LEU A N 1
ATOM 724 C CA . LEU A 1 90 ? -11.638 -4.495 -0.746 1.00 84.56 90 LEU A CA 1
ATOM 725 C C . LEU A 1 90 ? -11.715 -5.617 0.290 1.00 84.56 90 LEU A C 1
ATOM 727 O O . LEU A 1 90 ? -12.529 -5.547 1.205 1.00 84.56 90 LEU A O 1
ATOM 731 N N . VAL A 1 91 ? -10.861 -6.635 0.172 1.00 85.19 91 VAL A N 1
ATOM 732 C CA . VAL A 1 91 ? -10.874 -7.787 1.086 1.00 85.19 91 VAL A CA 1
ATOM 733 C C . VAL A 1 91 ? -10.539 -7.396 2.537 1.00 85.19 91 VAL A C 1
ATOM 735 O O . VAL A 1 91 ? -11.332 -7.727 3.419 1.00 85.19 91 VAL A O 1
ATOM 738 N N . PRO A 1 92 ? -9.447 -6.659 2.836 1.00 83.31 92 PRO A N 1
ATOM 739 C CA . PRO A 1 92 ? -9.183 -6.201 4.204 1.00 83.31 92 PRO A CA 1
ATOM 740 C C . PRO A 1 92 ? -10.205 -5.179 4.706 1.00 83.31 92 PRO A C 1
ATOM 742 O O . PRO A 1 92 ? -10.505 -5.184 5.894 1.00 83.31 92 PRO A O 1
ATOM 745 N N . THR A 1 93 ? -10.771 -4.331 3.837 1.00 83.38 93 THR A N 1
ATOM 746 C CA . THR A 1 93 ? -11.861 -3.419 4.236 1.00 83.38 93 THR A CA 1
ATOM 747 C C . THR A 1 93 ? -13.111 -4.203 4.640 1.00 83.38 93 THR A C 1
ATOM 749 O O . THR A 1 93 ? -13.734 -3.880 5.644 1.00 83.38 93 THR A O 1
ATOM 752 N N . GLY A 1 94 ? -13.452 -5.272 3.913 1.00 84.38 94 GLY A N 1
ATOM 753 C CA . GLY A 1 94 ? -14.549 -6.170 4.279 1.00 84.38 94 GLY A CA 1
ATOM 754 C C . GLY A 1 94 ? -14.315 -6.876 5.617 1.00 84.38 94 GLY A C 1
ATOM 755 O O . GLY A 1 94 ? -15.224 -6.932 6.441 1.00 84.38 94 GLY A O 1
ATOM 756 N N . ASN A 1 95 ? -13.090 -7.350 5.866 1.00 85.12 95 ASN A N 1
ATOM 757 C CA . ASN A 1 95 ? -12.733 -7.956 7.152 1.00 85.12 95 ASN A CA 1
ATOM 758 C C . ASN A 1 95 ? -12.788 -6.939 8.306 1.00 85.12 95 ASN A C 1
ATOM 760 O O . ASN A 1 95 ? -13.335 -7.212 9.367 1.00 85.12 95 ASN A O 1
ATOM 764 N N . CYS A 1 96 ? -12.302 -5.722 8.064 1.00 81.19 96 CYS A N 1
ATOM 765 C CA . CYS A 1 96 ? -12.390 -4.614 9.011 1.00 81.19 96 CYS A CA 1
ATOM 766 C C . CYS A 1 96 ? -13.849 -4.277 9.361 1.00 81.19 96 CYS A C 1
ATOM 768 O O . CYS A 1 96 ? -14.197 -4.192 10.536 1.00 81.19 96 CYS A O 1
ATOM 770 N N . LEU A 1 97 ? -14.728 -4.170 8.358 1.00 82.69 97 LEU A N 1
ATOM 771 C CA . LEU A 1 97 ? -16.162 -3.955 8.577 1.00 82.69 97 LEU A CA 1
ATOM 772 C C . LEU A 1 97 ? -16.789 -5.075 9.409 1.00 82.69 97 LEU A C 1
ATOM 774 O O . LEU A 1 97 ? -17.631 -4.795 10.255 1.00 82.69 97 LEU A O 1
ATOM 778 N N . PHE A 1 98 ? -16.373 -6.326 9.209 1.00 82.81 98 PHE A N 1
ATOM 779 C CA . PHE A 1 98 ? -16.814 -7.440 10.048 1.00 82.81 98 PHE A CA 1
ATOM 780 C C . PHE A 1 98 ? -16.337 -7.291 11.503 1.00 82.81 98 PHE A C 1
ATOM 782 O O . PHE A 1 98 ? -17.119 -7.498 12.431 1.00 82.81 98 PHE A O 1
ATOM 789 N N . MET A 1 99 ? -15.091 -6.856 11.707 1.00 80.06 99 MET A N 1
ATOM 790 C CA . MET A 1 99 ? -14.520 -6.576 13.028 1.00 80.06 99 MET A CA 1
ATOM 791 C C . MET A 1 99 ? -15.305 -5.482 13.773 1.00 80.06 99 MET A C 1
ATOM 793 O O . MET A 1 99 ? -15.695 -5.673 14.927 1.00 80.06 99 MET A O 1
ATOM 797 N N . PHE A 1 100 ? -15.613 -4.375 13.088 1.00 74.94 100 PHE A N 1
ATOM 798 C CA . PHE A 1 100 ? -16.416 -3.274 13.630 1.00 74.94 100 PHE A CA 1
ATOM 799 C C . PHE A 1 100 ? -17.915 -3.603 13.735 1.00 74.94 100 PHE A C 1
ATOM 801 O O . PHE A 1 100 ? -18.600 -3.039 14.579 1.00 74.94 100 PHE A O 1
ATOM 808 N N . ALA A 1 101 ? -18.451 -4.538 12.946 1.00 80.06 101 ALA A N 1
ATOM 809 C CA . ALA A 1 101 ? -19.838 -4.986 13.100 1.00 80.06 101 ALA A CA 1
ATOM 810 C C . ALA A 1 101 ? -20.054 -5.779 14.402 1.00 80.06 101 ALA A C 1
ATOM 812 O O . ALA A 1 101 ? -21.139 -5.727 14.979 1.00 80.06 101 ALA A O 1
ATOM 813 N N . LEU A 1 102 ? -19.035 -6.512 14.864 1.00 79.06 102 LEU A N 1
ATOM 814 C CA . LEU A 1 102 ? -19.079 -7.253 16.130 1.00 79.06 102 LEU A CA 1
ATOM 815 C C . LEU A 1 102 ? -18.776 -6.364 17.342 1.00 79.06 102 LEU A C 1
ATOM 817 O O . LEU A 1 102 ? -19.399 -6.527 18.389 1.00 79.06 102 LEU A O 1
ATOM 821 N N . TYR A 1 103 ? -17.842 -5.424 17.191 1.00 76.75 103 TYR A N 1
ATOM 822 C CA . TYR A 1 103 ? -17.442 -4.476 18.230 1.00 76.75 103 TYR A CA 1
ATOM 823 C C . TYR A 1 103 ? -17.488 -3.043 17.674 1.00 76.75 103 TYR A C 1
ATOM 825 O O . TYR A 1 103 ? -16.455 -2.525 17.244 1.00 76.75 103 TYR A O 1
ATOM 833 N N . PRO A 1 104 ? -18.671 -2.397 17.672 1.00 69.69 104 PRO A N 1
ATOM 834 C CA . PRO A 1 104 ? -18.865 -1.089 17.037 1.00 69.69 104 PRO A CA 1
ATOM 835 C C . PRO A 1 104 ? -18.043 0.031 17.679 1.00 69.69 104 PRO A C 1
ATOM 837 O O . PRO A 1 104 ? -17.584 0.922 16.972 1.00 69.69 104 PRO A O 1
ATOM 840 N N . ASP A 1 105 ? -17.796 -0.055 18.988 1.00 66.81 105 ASP A N 1
ATOM 841 C CA . ASP A 1 105 ? -17.004 0.931 19.734 1.00 66.81 105 ASP A CA 1
ATOM 842 C C . ASP A 1 105 ? -15.506 0.578 19.812 1.00 66.81 105 ASP A C 1
ATOM 844 O O . ASP A 1 105 ? -14.744 1.257 20.497 1.00 66.81 105 ASP A O 1
ATOM 848 N N . GLY A 1 106 ? -15.062 -0.495 19.146 1.00 64.81 106 GLY A N 1
ATOM 849 C CA . GLY A 1 106 ? -13.683 -0.971 19.250 1.00 64.81 106 GLY A CA 1
ATOM 850 C C . GLY A 1 106 ? -13.299 -1.419 20.666 1.00 64.81 106 GLY A C 1
ATOM 851 O O . GLY A 1 106 ? -14.127 -1.918 21.440 1.00 64.81 106 GLY A O 1
ATOM 852 N N . VAL A 1 107 ? -12.018 -1.278 21.013 1.00 64.50 107 VAL A N 1
ATOM 853 C CA . VAL A 1 107 ? -11.520 -1.570 22.365 1.00 64.50 107 VAL A CA 1
ATOM 854 C C . VAL A 1 107 ? -11.926 -0.442 23.324 1.00 64.50 107 VAL A C 1
ATOM 856 O O . VAL A 1 107 ? -11.267 0.589 23.412 1.00 64.50 107 VAL A O 1
ATOM 859 N N . THR A 1 108 ? -12.998 -0.661 24.089 1.00 65.25 108 THR A N 1
ATOM 860 C CA . THR A 1 108 ? -13.437 0.229 25.180 1.00 65.25 108 THR A CA 1
ATOM 861 C C . THR A 1 108 ? -12.940 -0.250 26.547 1.00 65.25 108 THR A C 1
ATOM 863 O O . THR A 1 108 ? -12.686 -1.441 26.746 1.00 65.25 108 THR A O 1
ATOM 866 N N . GLU A 1 109 ? -12.855 0.659 27.530 1.00 63.31 109 GLU A N 1
ATOM 867 C CA . GLU A 1 109 ? -12.414 0.342 28.905 1.00 63.31 109 GLU A CA 1
ATOM 868 C C . GLU A 1 109 ? -13.261 -0.754 29.580 1.00 63.31 109 GLU A C 1
ATOM 870 O O . GLU A 1 109 ? -12.769 -1.478 30.443 1.00 63.31 109 GLU A O 1
ATOM 875 N N . LEU A 1 110 ? -14.520 -0.928 29.161 1.00 61.12 110 LEU A N 1
ATOM 876 C CA . LEU A 1 110 ? -15.430 -1.921 29.733 1.00 61.12 110 LEU A CA 1
ATOM 877 C C . LEU A 1 110 ? -15.138 -3.360 29.262 1.00 61.12 110 LEU A C 1
ATOM 879 O O . LEU A 1 110 ? -15.402 -4.305 29.999 1.00 61.12 110 LEU A O 1
ATOM 883 N N . ASN A 1 111 ? -14.601 -3.533 28.046 1.00 63.75 111 ASN A N 1
ATOM 884 C CA . ASN A 1 111 ? -14.419 -4.836 27.381 1.00 63.75 111 ASN A CA 1
ATOM 885 C C . ASN A 1 111 ? -13.009 -5.022 26.787 1.00 63.75 111 ASN A C 1
ATOM 887 O O . ASN A 1 111 ? -12.809 -5.784 25.834 1.00 63.75 111 ASN A O 1
ATOM 891 N N . GLN A 1 112 ? -12.012 -4.359 27.379 1.00 70.31 112 GLN A N 1
ATOM 892 C CA . GLN A 1 112 ? -10.661 -4.247 26.831 1.00 70.31 112 GLN A CA 1
ATOM 893 C C . GLN A 1 112 ? -10.011 -5.605 26.516 1.00 70.31 112 GLN A C 1
ATOM 895 O O . GLN A 1 112 ? -9.463 -5.800 25.433 1.00 70.31 112 GLN A O 1
ATOM 900 N N . ALA A 1 113 ? -10.106 -6.580 27.425 1.00 74.44 113 ALA A N 1
ATOM 901 C CA . ALA A 1 113 ? -9.446 -7.877 27.260 1.00 74.44 113 ALA A CA 1
ATOM 902 C C . ALA A 1 113 ? -10.050 -8.727 26.125 1.00 74.44 113 ALA A C 1
ATOM 904 O O . ALA A 1 113 ? -9.316 -9.387 25.384 1.00 74.44 113 ALA A O 1
ATOM 905 N N . SER A 1 114 ? -11.377 -8.700 25.964 1.00 76.62 114 SER A N 1
ATOM 906 C CA . SER A 1 114 ? -12.073 -9.508 24.956 1.00 76.62 114 SER A CA 1
ATOM 907 C C . SER A 1 114 ? -11.871 -8.941 23.549 1.00 76.62 114 SER A C 1
ATOM 909 O O . SER A 1 114 ? -11.455 -9.677 22.653 1.00 76.62 114 SER A O 1
ATOM 911 N N . ALA A 1 115 ? -12.050 -7.627 23.380 1.00 75.62 115 ALA A N 1
ATOM 912 C CA . ALA A 1 115 ? -11.881 -6.957 22.091 1.00 75.62 115 ALA A CA 1
ATOM 913 C C . ALA A 1 115 ? -10.420 -6.992 21.599 1.00 75.62 115 ALA A C 1
ATOM 915 O O . ALA A 1 115 ? -10.170 -7.258 20.425 1.00 75.62 115 ALA A O 1
ATOM 916 N N . THR A 1 116 ? -9.444 -6.826 22.502 1.00 78.62 116 THR A N 1
ATOM 917 C CA . THR A 1 116 ? -8.011 -6.902 22.153 1.00 78.62 116 THR A CA 1
ATOM 918 C C . THR A 1 116 ? -7.608 -8.311 21.718 1.00 78.62 116 THR A C 1
ATOM 920 O O . THR A 1 116 ? -6.893 -8.481 20.731 1.00 78.62 116 THR A O 1
ATOM 923 N N . THR A 1 117 ? -8.083 -9.342 22.428 1.00 80.88 117 THR A N 1
ATOM 924 C CA . THR A 1 117 ? -7.787 -10.738 22.066 1.00 80.88 117 THR A CA 1
ATOM 925 C C . THR A 1 117 ? -8.411 -11.087 20.718 1.00 80.88 117 THR A C 1
ATOM 927 O O . THR A 1 117 ? -7.753 -11.703 19.884 1.00 80.88 117 THR A O 1
ATOM 930 N N . PHE A 1 118 ? -9.645 -10.639 20.470 1.00 84.06 118 PHE A N 1
ATOM 931 C CA . PHE A 1 118 ? -10.323 -10.832 19.191 1.00 84.06 118 PHE A CA 1
ATOM 932 C C . PHE A 1 118 ? -9.567 -10.175 18.028 1.00 84.06 118 PHE A C 1
ATOM 934 O O . PHE A 1 118 ? -9.282 -10.855 17.046 1.00 84.06 118 PHE A O 1
ATOM 941 N N . ALA A 1 119 ? -9.162 -8.908 18.164 1.00 82.44 119 ALA A N 1
ATOM 942 C CA . ALA A 1 119 ? -8.402 -8.200 17.132 1.00 82.44 119 ALA A CA 1
ATOM 943 C C . ALA A 1 119 ? -7.040 -8.858 16.842 1.00 82.44 119 ALA A C 1
ATOM 945 O O . ALA A 1 119 ? -6.658 -9.017 15.685 1.00 82.44 119 ALA A O 1
ATOM 946 N N . CYS A 1 120 ? -6.321 -9.308 17.877 1.00 83.94 120 CYS A N 1
ATOM 947 C CA . CYS A 1 120 ? -5.071 -10.053 17.699 1.00 83.94 120 CYS A CA 1
ATOM 948 C C . CYS A 1 120 ? -5.287 -11.400 16.993 1.00 83.94 120 CYS A C 1
ATOM 950 O O . CYS A 1 120 ? -4.487 -11.779 16.135 1.00 83.94 120 CYS A O 1
ATOM 952 N N . CYS A 1 121 ? -6.352 -12.130 17.338 1.00 86.50 121 CYS A N 1
ATOM 953 C CA . CYS A 1 121 ? -6.698 -13.387 16.677 1.00 86.50 121 CYS A CA 1
ATOM 954 C C . CYS A 1 121 ? -7.090 -13.173 15.210 1.00 86.50 121 CYS A C 1
ATOM 956 O O . CYS A 1 121 ? -6.632 -13.936 14.360 1.00 86.50 121 CYS A O 1
ATOM 958 N N . ASP A 1 122 ? -7.883 -12.141 14.914 1.00 87.00 122 ASP A N 1
ATOM 959 C CA . ASP A 1 122 ? -8.283 -11.788 13.550 1.00 87.00 122 ASP A CA 1
ATOM 960 C C . ASP A 1 122 ? -7.070 -11.396 12.697 1.00 87.00 122 ASP A C 1
ATOM 962 O O . ASP A 1 122 ? -6.865 -11.959 11.622 1.00 87.00 122 ASP A O 1
ATOM 966 N N . PHE A 1 123 ? -6.177 -10.559 13.235 1.00 86.81 123 PHE A N 1
ATOM 967 C CA . PHE A 1 123 ? -4.934 -10.178 12.563 1.00 86.81 123 PHE A CA 1
ATOM 968 C C . PHE A 1 123 ? -4.062 -11.386 12.211 1.00 86.81 123 PHE A C 1
ATOM 970 O O . PHE A 1 123 ? -3.546 -11.503 11.095 1.00 86.81 123 PHE A O 1
ATOM 977 N N . LEU A 1 124 ? -3.903 -12.314 13.157 1.00 87.94 124 LEU A N 1
ATOM 978 C CA . LEU A 1 124 ? -3.087 -13.508 12.958 1.00 87.94 124 LEU A CA 1
ATOM 979 C C . LEU A 1 124 ? -3.748 -14.463 11.952 1.00 87.94 124 LEU A C 1
ATOM 981 O O . LEU A 1 124 ? -3.069 -14.979 11.060 1.00 87.94 124 LEU A O 1
ATOM 985 N N . ALA A 1 125 ? -5.067 -14.647 12.033 1.00 88.38 125 ALA A N 1
ATOM 986 C CA . ALA A 1 125 ? -5.827 -15.445 11.076 1.00 88.38 125 ALA A CA 1
ATOM 987 C C . ALA A 1 125 ? -5.744 -14.860 9.657 1.00 88.38 125 ALA A C 1
ATOM 989 O O . ALA A 1 125 ? -5.461 -15.593 8.704 1.00 88.38 125 ALA A O 1
ATOM 990 N N . PHE A 1 126 ? -5.903 -13.543 9.516 1.00 87.12 126 PHE A N 1
ATOM 991 C CA . PHE A 1 126 ? -5.803 -12.834 8.244 1.00 87.12 126 PHE A CA 1
ATOM 992 C C . PHE A 1 126 ? -4.390 -12.930 7.653 1.00 87.12 126 PHE A C 1
ATOM 994 O O . PHE A 1 126 ? -4.228 -13.230 6.466 1.00 87.12 126 PHE A O 1
ATOM 1001 N N . ALA A 1 127 ? -3.351 -12.773 8.479 1.00 86.25 127 ALA A N 1
ATOM 1002 C CA . ALA A 1 127 ? -1.961 -12.926 8.055 1.00 86.25 127 ALA A CA 1
ATOM 1003 C C . ALA A 1 127 ? -1.659 -14.346 7.542 1.00 86.25 127 ALA A C 1
ATOM 1005 O O . ALA A 1 127 ? -1.043 -14.505 6.485 1.00 86.25 127 ALA A O 1
ATOM 1006 N N . VAL A 1 128 ? -2.126 -15.386 8.244 1.00 87.69 128 VAL A N 1
ATOM 1007 C CA . VAL A 1 128 ? -1.957 -16.789 7.820 1.00 87.69 128 VAL A CA 1
ATOM 1008 C C . VAL A 1 128 ? -2.751 -17.080 6.544 1.00 87.69 128 VAL A C 1
ATOM 1010 O O . VAL A 1 128 ? -2.238 -17.731 5.629 1.00 87.69 128 VAL A O 1
ATOM 1013 N N . PHE A 1 129 ? -3.973 -16.560 6.430 1.00 87.00 129 PHE A N 1
ATOM 1014 C CA . PHE A 1 129 ? -4.794 -16.694 5.228 1.00 87.00 129 PHE A CA 1
ATOM 1015 C C . PHE A 1 129 ? -4.085 -16.104 3.996 1.00 87.00 129 PHE A C 1
ATOM 1017 O O . PHE A 1 129 ? -3.934 -16.776 2.976 1.00 87.00 129 PHE A O 1
ATOM 1024 N N . TYR A 1 130 ? -3.532 -14.895 4.106 1.00 83.06 130 TYR A N 1
ATOM 1025 C CA . TYR A 1 130 ? -2.795 -14.257 3.008 1.00 83.06 130 TYR A CA 1
ATOM 1026 C C . TYR A 1 130 ? -1.414 -14.864 2.734 1.00 83.06 130 TYR A C 1
ATOM 1028 O O . TYR A 1 130 ? -0.936 -14.814 1.594 1.00 83.06 130 TYR A O 1
ATOM 1036 N N . ALA A 1 131 ? -0.770 -15.450 3.746 1.00 82.56 131 ALA A N 1
ATOM 1037 C CA . ALA A 1 131 ? 0.478 -16.188 3.574 1.00 82.56 131 ALA A CA 1
ATOM 1038 C C . ALA A 1 131 ? 0.258 -17.505 2.810 1.00 82.56 131 ALA A C 1
ATOM 1040 O O . ALA A 1 131 ? 1.065 -17.859 1.947 1.00 82.56 131 ALA A O 1
ATOM 1041 N N . THR A 1 132 ? -0.846 -18.205 3.088 1.00 84.56 132 THR A N 1
ATOM 1042 C CA . THR A 1 132 ? -1.191 -19.491 2.455 1.00 84.56 132 THR A CA 1
ATOM 1043 C C . THR A 1 132 ? -1.772 -19.329 1.049 1.00 84.56 132 THR A C 1
ATOM 1045 O O . THR A 1 132 ? -1.497 -20.148 0.171 1.00 84.56 132 THR A O 1
ATOM 1048 N N . LEU A 1 133 ? -2.507 -18.249 0.780 1.00 78.31 133 LEU A N 1
ATOM 1049 C CA . LEU A 1 133 ? -2.974 -17.911 -0.566 1.00 78.31 133 LEU A CA 1
ATOM 1050 C C . LEU A 1 133 ? -1.809 -17.466 -1.442 1.00 78.31 133 LEU A C 1
ATOM 1052 O O . LEU A 1 133 ? -1.224 -16.418 -1.183 1.00 78.31 133 LEU A O 1
ATOM 1056 N N . ASN A 1 134 ? -1.489 -18.217 -2.503 1.00 80.31 134 ASN A N 1
ATOM 1057 C CA . ASN A 1 134 ? -0.427 -17.912 -3.478 1.00 80.31 134 ASN A CA 1
ATOM 1058 C C . ASN A 1 134 ? -0.771 -16.713 -4.393 1.00 80.31 134 ASN A C 1
ATOM 1060 O O . ASN A 1 134 ? -0.816 -16.814 -5.619 1.00 80.31 134 ASN A O 1
ATOM 1064 N N . TRP A 1 135 ? -1.099 -15.580 -3.781 1.00 79.19 135 TRP A N 1
ATOM 1065 C CA . TRP A 1 135 ? -1.459 -14.332 -4.436 1.00 79.19 135 TRP A CA 1
ATOM 1066 C C . TRP A 1 135 ? -0.224 -13.520 -4.838 1.00 79.19 135 TRP A C 1
ATOM 1068 O O . TRP A 1 135 ? 0.840 -13.652 -4.227 1.00 79.19 135 TRP A O 1
ATOM 1078 N N . PRO A 1 136 ? -0.350 -12.650 -5.858 1.00 81.00 136 PRO A N 1
ATOM 10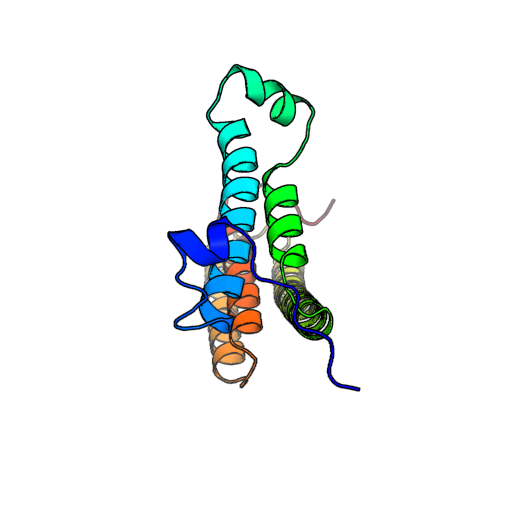79 C CA . PRO A 1 136 ? 0.742 -11.782 -6.280 1.00 81.00 136 PRO A CA 1
ATOM 1080 C C . PRO A 1 136 ? 1.224 -10.893 -5.125 1.00 81.00 136 PRO A C 1
ATOM 1082 O O . PRO A 1 136 ? 0.422 -10.324 -4.385 1.00 81.00 136 PRO A O 1
ATOM 1085 N N . MET A 1 137 ? 2.547 -10.737 -5.000 1.00 78.56 137 MET A N 1
ATOM 1086 C CA . MET A 1 137 ? 3.206 -10.051 -3.876 1.00 78.56 137 MET A CA 1
ATOM 1087 C C . MET A 1 137 ? 2.627 -8.658 -3.580 1.00 78.56 137 MET A C 1
ATOM 1089 O O . MET A 1 137 ? 2.388 -8.314 -2.428 1.00 78.56 137 MET A O 1
ATOM 1093 N N . LEU A 1 138 ? 2.331 -7.880 -4.623 1.00 75.31 138 LEU A N 1
ATOM 1094 C CA . LEU A 1 138 ? 1.722 -6.552 -4.501 1.00 75.31 138 LEU A CA 1
ATOM 1095 C C . LEU A 1 138 ? 0.370 -6.569 -3.789 1.00 75.31 138 LEU A C 1
ATOM 1097 O O . LEU A 1 138 ? 0.108 -5.727 -2.938 1.00 75.31 138 LEU A O 1
ATOM 1101 N N . MET A 1 139 ? -0.474 -7.546 -4.111 1.00 79.62 139 MET A N 1
ATOM 1102 C CA . MET A 1 139 ? -1.797 -7.692 -3.513 1.00 79.62 139 MET A CA 1
ATOM 1103 C C . MET A 1 139 ? -1.691 -8.036 -2.026 1.00 79.62 139 MET A C 1
ATOM 1105 O O . MET A 1 139 ? -2.437 -7.494 -1.217 1.00 79.62 139 MET A O 1
ATOM 1109 N N . ARG A 1 140 ? -0.714 -8.876 -1.655 1.00 80.06 140 ARG A N 1
ATOM 1110 C CA . ARG A 1 140 ? -0.412 -9.185 -0.250 1.00 80.06 140 ARG A CA 1
ATOM 1111 C C . ARG A 1 140 ? 0.091 -7.955 0.506 1.00 80.06 140 ARG A C 1
ATOM 1113 O O . ARG A 1 140 ? -0.366 -7.708 1.615 1.00 80.06 140 ARG A O 1
ATOM 1120 N N . MET A 1 141 ? 0.992 -7.170 -0.092 1.00 80.81 141 MET A N 1
ATOM 1121 C CA . MET A 1 141 ? 1.528 -5.956 0.538 1.00 80.81 141 MET A CA 1
ATOM 1122 C C . MET A 1 141 ? 0.433 -4.922 0.812 1.00 80.81 141 MET A C 1
ATOM 1124 O O . MET A 1 141 ? 0.340 -4.429 1.933 1.00 80.81 141 MET A O 1
ATOM 1128 N N 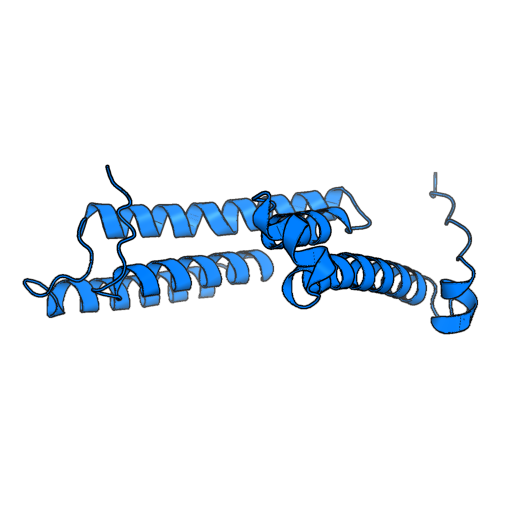. PHE A 1 142 ? -0.421 -4.632 -0.175 1.00 78.12 142 PHE A N 1
ATOM 1129 C CA . PHE A 1 142 ? -1.536 -3.698 0.010 1.00 78.12 142 PHE A CA 1
ATOM 1130 C C . PHE A 1 142 ? -2.548 -4.200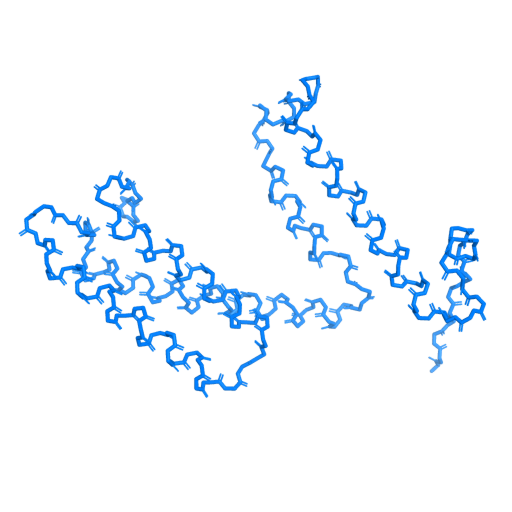 1.044 1.00 78.12 142 PHE A C 1
ATOM 1132 O O . PHE A 1 142 ? -2.972 -3.420 1.897 1.00 78.12 142 PHE A O 1
ATOM 1139 N N . ALA A 1 143 ? -2.883 -5.493 1.012 1.00 81.56 143 ALA A N 1
ATOM 1140 C CA . ALA A 1 143 ? -3.842 -6.060 1.950 1.00 81.56 143 ALA A CA 1
ATOM 1141 C C . ALA A 1 143 ? -3.343 -6.030 3.398 1.00 81.56 143 ALA A C 1
ATOM 1143 O O . ALA A 1 143 ? -4.069 -5.600 4.293 1.00 81.56 143 ALA A O 1
ATOM 1144 N N . MET A 1 144 ? -2.086 -6.422 3.620 1.00 83.50 144 MET A N 1
ATOM 1145 C CA . MET A 1 144 ? -1.477 -6.421 4.950 1.00 83.50 144 MET A CA 1
ATOM 1146 C C . MET A 1 144 ? -1.283 -5.007 5.494 1.00 83.50 144 MET A C 1
ATOM 1148 O O . MET A 1 144 ? -1.542 -4.778 6.673 1.00 83.50 144 MET A O 1
ATOM 1152 N N . TYR A 1 145 ? -0.864 -4.053 4.654 1.00 82.81 145 TYR A N 1
ATOM 1153 C CA . TYR A 1 145 ? -0.716 -2.654 5.062 1.00 82.81 145 TYR A CA 1
ATOM 1154 C C . TYR A 1 145 ? -2.048 -2.074 5.551 1.00 82.81 145 TYR A C 1
ATOM 1156 O O . TYR A 1 145 ? -2.119 -1.543 6.660 1.00 82.81 145 TYR A O 1
ATOM 1164 N N . LEU A 1 146 ? -3.114 -2.230 4.760 1.00 82.31 146 LEU A N 1
ATOM 1165 C CA . LEU A 1 146 ? -4.418 -1.668 5.099 1.00 82.31 146 LEU A CA 1
ATOM 1166 C C . LEU A 1 146 ? -5.049 -2.364 6.313 1.00 82.31 146 LEU A C 1
ATOM 1168 O O . LEU A 1 146 ? -5.601 -1.702 7.188 1.00 82.31 146 LEU A O 1
ATOM 1172 N N . HIS A 1 147 ? -4.931 -3.690 6.405 1.00 84.44 147 HIS A N 1
ATOM 1173 C CA . HIS A 1 147 ? -5.438 -4.431 7.558 1.00 84.44 147 HIS A CA 1
ATOM 1174 C C . HIS A 1 147 ? -4.687 -4.076 8.851 1.00 84.44 147 HIS A C 1
ATOM 1176 O O . HIS A 1 147 ? -5.314 -3.905 9.895 1.00 84.44 147 HIS A O 1
ATOM 1182 N N . SER A 1 148 ? -3.364 -3.879 8.780 1.00 84.19 148 SER A N 1
ATOM 1183 C CA . SER A 1 148 ? -2.565 -3.420 9.928 1.00 84.19 148 SER A CA 1
ATOM 1184 C C . SER A 1 148 ? -3.003 -2.033 10.392 1.00 84.19 148 SER A C 1
ATOM 1186 O O . SER A 1 148 ? -3.141 -1.812 11.592 1.00 84.19 148 SER A O 1
ATOM 1188 N N . TYR A 1 149 ? -3.269 -1.119 9.451 1.00 81.94 149 TYR A N 1
ATOM 1189 C CA . TYR A 1 149 ? -3.786 0.213 9.763 1.00 81.94 149 TYR A CA 1
ATOM 1190 C C . TYR A 1 149 ? -5.120 0.133 10.516 1.00 81.94 149 TYR A C 1
ATOM 1192 O O . TYR A 1 149 ? -5.247 0.698 11.597 1.00 81.94 149 TYR A O 1
ATOM 1200 N N . PHE A 1 150 ? -6.081 -0.643 10.010 1.00 81.38 150 PHE A N 1
ATOM 1201 C CA . PHE A 1 150 ? -7.383 -0.790 10.661 1.00 81.38 150 PHE A CA 1
ATOM 1202 C C . PHE A 1 150 ? -7.332 -1.516 12.005 1.00 81.38 150 PHE A C 1
ATOM 1204 O O . PHE A 1 150 ? -8.063 -1.153 12.921 1.00 81.38 150 PHE A O 1
ATOM 1211 N N . THR A 1 151 ? -6.457 -2.509 12.149 1.00 81.38 151 THR A N 1
ATOM 1212 C CA . THR A 1 151 ? -6.266 -3.206 13.428 1.00 81.38 151 THR A CA 1
ATOM 1213 C C . THR A 1 151 ? -5.662 -2.260 14.465 1.00 81.38 151 THR A C 1
ATOM 1215 O O . THR A 1 151 ? -6.105 -2.241 15.609 1.00 81.38 151 THR A O 1
ATOM 1218 N N . MET A 1 152 ? -4.693 -1.428 14.065 1.00 79.94 152 MET A N 1
ATOM 1219 C CA . MET A 1 152 ? -4.114 -0.401 14.934 1.00 79.94 152 MET A CA 1
ATOM 1220 C C . MET A 1 152 ? -5.165 0.629 15.355 1.00 79.94 152 MET A C 1
ATOM 1222 O O . MET A 1 152 ? -5.240 0.963 16.531 1.00 79.94 152 MET A O 1
ATOM 1226 N N . SER A 1 153 ? -6.008 1.074 14.421 1.00 77.06 153 SER A N 1
ATOM 1227 C CA . SER A 1 153 ? -7.161 1.925 14.717 1.00 77.06 153 SER A CA 1
ATOM 1228 C C . SER A 1 153 ? -8.125 1.270 15.708 1.00 77.06 153 SER A C 1
ATOM 1230 O O . SER A 1 153 ? -8.497 1.880 16.696 1.00 77.06 153 SER A O 1
ATOM 1232 N N . PHE A 1 154 ? -8.489 0.006 15.509 1.00 75.12 154 PHE A N 1
ATOM 1233 C CA . PHE A 1 154 ? -9.408 -0.693 16.409 1.00 75.12 154 PHE A CA 1
ATOM 1234 C C . PHE A 1 154 ? -8.849 -0.883 17.831 1.00 75.12 154 PHE A C 1
ATOM 1236 O O . PHE A 1 154 ? -9.602 -0.869 18.804 1.00 75.12 154 PHE A O 1
ATOM 1243 N N . LEU A 1 155 ? -7.534 -1.094 17.945 1.00 76.38 155 LEU A N 1
ATOM 1244 C CA . LEU A 1 155 ? -6.838 -1.296 19.217 1.00 76.38 155 LEU A CA 1
ATOM 1245 C C . LEU A 1 155 ? -6.562 0.003 19.979 1.00 76.38 155 LEU A C 1
ATOM 1247 O O . LEU A 1 155 ? -6.308 -0.060 21.181 1.00 76.38 155 LEU A O 1
ATOM 1251 N N . ASP A 1 156 ? -6.558 1.150 19.301 1.00 74.50 156 ASP A N 1
ATOM 1252 C CA . ASP A 1 156 ? -6.310 2.441 19.931 1.00 74.50 156 ASP A CA 1
ATOM 1253 C C . ASP A 1 156 ? -7.601 2.974 20.580 1.00 74.50 156 ASP A C 1
ATOM 1255 O O . ASP A 1 156 ? -8.513 3.396 19.860 1.00 74.50 156 ASP A O 1
ATOM 1259 N N . PRO A 1 157 ? -7.680 3.012 21.927 1.00 63.22 157 PRO A N 1
ATOM 1260 C CA . PRO A 1 157 ? -8.874 3.453 22.650 1.00 63.22 157 PRO A CA 1
ATOM 1261 C C . PRO A 1 157 ? -9.144 4.955 22.489 1.00 63.22 157 PRO A C 1
ATOM 1263 O O . PRO A 1 157 ? -10.205 5.438 22.879 1.00 63.22 157 PRO A O 1
ATOM 1266 N N . THR A 1 158 ? -8.183 5.713 21.949 1.00 63.59 158 THR A N 1
ATOM 1267 C CA . THR A 1 158 ? -8.320 7.151 21.687 1.00 63.59 158 THR A CA 1
ATOM 1268 C C . THR A 1 158 ? -8.717 7.462 20.249 1.00 63.59 158 THR A C 1
ATOM 1270 O O . THR A 1 158 ? -9.023 8.617 19.935 1.00 63.59 158 THR A O 1
ATOM 1273 N N . SER A 1 159 ? -8.723 6.462 19.363 1.00 56.41 159 SER A N 1
ATOM 1274 C CA . SER A 1 159 ? -9.034 6.699 17.962 1.00 56.41 159 SER A CA 1
ATOM 1275 C C . SER A 1 159 ? -10.545 6.875 17.770 1.00 56.41 159 SER A C 1
ATOM 1277 O O . SER A 1 159 ? -11.359 5.985 17.987 1.00 56.41 159 SER A O 1
ATOM 1279 N N . THR A 1 160 ? -10.938 8.077 17.358 1.00 51.94 160 THR A N 1
ATOM 1280 C CA . THR A 1 160 ? -12.330 8.498 17.128 1.00 51.94 160 THR A CA 1
ATOM 1281 C C . THR A 1 160 ? -12.842 8.104 15.745 1.00 51.94 160 THR A C 1
ATOM 1283 O O . THR A 1 160 ? -13.672 8.804 15.159 1.00 51.94 160 THR A O 1
ATOM 1286 N N . ILE A 1 161 ? -12.329 7.012 15.171 1.00 51.72 161 ILE A N 1
ATOM 1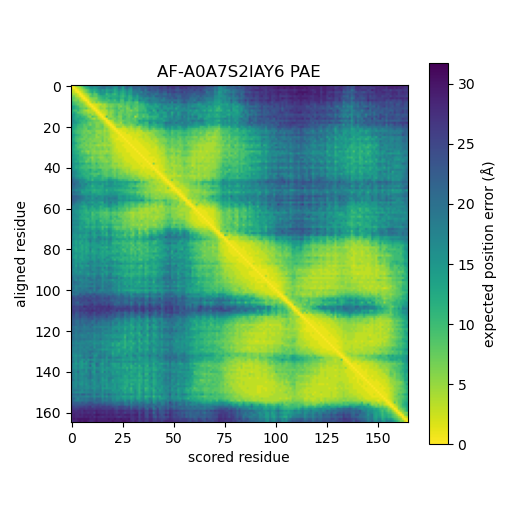287 C CA . ILE A 1 161 ? -12.721 6.579 13.829 1.00 51.72 161 ILE A CA 1
ATOM 1288 C C . ILE A 1 161 ? -14.080 5.878 13.944 1.00 51.72 161 ILE A C 1
ATOM 1290 O O . ILE A 1 161 ? -14.194 4.657 13.906 1.00 51.72 161 ILE A O 1
ATOM 1294 N N . HIS A 1 162 ? -15.125 6.684 14.132 1.00 48.50 162 HIS A N 1
ATOM 1295 C CA . HIS A 1 162 ? -16.515 6.261 14.111 1.00 48.50 162 HIS A CA 1
ATOM 1296 C C . HIS A 1 162 ? -16.867 5.862 12.675 1.00 48.50 162 HIS A C 1
ATOM 1298 O O . HIS A 1 162 ? -17.214 6.703 11.848 1.00 48.50 162 HIS A O 1
ATOM 1304 N N . PHE A 1 163 ? -16.775 4.570 12.357 1.00 49.38 163 PHE A N 1
ATOM 1305 C CA . PHE A 1 163 ? -17.238 4.031 11.072 1.00 49.38 163 PHE A CA 1
ATOM 1306 C C . PHE A 1 163 ? -18.773 3.953 10.959 1.00 49.38 163 PHE A C 1
ATOM 1308 O O . PHE A 1 163 ? -19.289 3.448 9.964 1.00 49.38 163 PHE A O 1
ATOM 1315 N N . ALA A 1 164 ? -19.510 4.473 11.943 1.00 31.50 164 ALA A N 1
ATOM 1316 C CA . ALA A 1 164 ? -20.961 4.562 11.923 1.00 31.50 164 ALA A CA 1
ATOM 1317 C C . ALA A 1 164 ? -21.445 5.816 12.671 1.00 31.50 164 ALA A C 1
ATOM 1319 O O . ALA A 1 164 ? -21.551 5.824 13.895 1.00 31.50 164 ALA A O 1
ATOM 1320 N N . HIS A 1 165 ? -21.764 6.853 11.901 1.00 31.33 165 HIS A N 1
ATOM 1321 C CA . HIS A 1 165 ? -22.937 7.692 12.128 1.00 31.33 165 HIS A CA 1
ATOM 1322 C C . HIS A 1 165 ? -23.674 7.841 10.800 1.00 31.33 165 HIS A C 1
ATOM 1324 O O . HIS A 1 165 ? -22.988 8.069 9.776 1.00 31.33 165 HIS A O 1
#

Foldseek 3Di:
DDDDDDDDDPCLVPPVPCVVPVVRSVVVVLVVVLCVVLVVLVCLVVPVVSVVCVVVVDPSVVVNVVSVLPSDPDPVVSVVLVVLLVLLQPVLVVLLVVLCVVVVLFQDPVCNVPRLVVLVVSLVVVLVVLVPPPDDPSSSVSNNVNNVVSSVLSNDNPRPPRPDD

Mean predicted aligned error: 12.61 Å

Radius of gyration: 21.83 Å; Cα contacts (8 Å, |Δi|>4): 118; chains: 1; bounding box: 48×49×67 Å

Organism: NCBI:txid327968

pLDDT: mean 74.15, std 9.97, range [31.33, 88.38]

Solvent-accessible surface area (backbone atoms only — not comparable to full-atom values): 9406 Å² total; per-residue (Å²): 130,85,78,84,79,78,82,76,50,73,64,23,49,73,76,48,41,30,92,81,38,55,70,59,10,55,51,50,50,51,50,50,54,51,50,51,56,44,48,54,51,55,42,30,76,76,38,75,94,40,35,61,55,51,73,72,69,51,60,50,70,60,53,44,52,52,49,69,60,62,72,52,93,43,68,69,58,36,49,51,50,53,50,35,48,51,56,13,48,48,55,34,50,52,52,47,52,53,53,39,70,76,36,76,78,42,28,38,91,92,47,39,72,62,44,48,52,49,53,54,50,51,52,52,52,52,51,51,52,56,66,70,46,94,62,61,68,67,27,50,50,45,22,51,54,52,36,50,52,51,51,52,47,40,61,37,71,81,56,81,79,69,91,76,130